Protein AF-A0A4Q1EZB5-F1 (afdb_monomer_lite)

Foldseek 3Di:
DAVVLLVLLVVLLVVLVVLVVVLVVVVVVCVVVPDDPDVVVVVVSVVSVVVSVVSNVSSVVSVVVRD

Radius of gyration: 15.6 Å; chains: 1; bounding box: 35×17×42 Å

pLDDT: mean 80.28, std 11.6, range [49.88, 91.81]

Sequence (67 aa):
MDYKNLIFGVLFAIGAFGYYKMHKWWLEGRDSDTLNFKPDTSFRTFKNWVMIIGLAITSIIFFLKAL

Secondary structure (DSSP, 8-state):
--HHHHHHHHHHHHHHHHHHHHHHHHHHHHHTSTT---HHHHHHHHHHHHHHHHHHHHHHHHHHHH-

Structure (mmCIF, N/CA/C/O backbone):
data_AF-A0A4Q1EZB5-F1
#
_entry.id   AF-A0A4Q1EZB5-F1
#
loop_
_atom_site.group_PDB
_atom_site.id
_atom_site.type_symbol
_atom_site.label_atom_id
_atom_site.label_alt_id
_atom_site.label_comp_id
_atom_site.label_asym_id
_atom_site.label_entity_id
_atom_site.label_seq_id
_atom_site.pdbx_PDB_ins_code
_atom_site.Cartn_x
_atom_site.Cartn_y
_atom_site.Cartn_z
_atom_site.occupancy
_atom_site.B_iso_or_equiv
_atom_site.auth_seq_id
_atom_site.auth_comp_id
_atom_site.auth_asym_id
_atom_site.auth_atom_id
_atom_site.pdbx_PDB_model_num
ATOM 1 N N . MET A 1 1 ? -17.341 -2.870 18.327 1.00 66.38 1 MET A N 1
ATOM 2 C CA . MET A 1 1 ? -16.951 -3.222 16.953 1.00 66.38 1 MET A CA 1
ATOM 3 C C . MET A 1 1 ? -17.844 -2.548 15.931 1.00 66.38 1 MET A C 1
ATOM 5 O O . MET A 1 1 ? -19.023 -2.877 15.822 1.00 66.38 1 MET A O 1
ATOM 9 N N . ASP A 1 2 ? -17.278 -1.600 15.191 1.00 83.19 2 ASP A N 1
ATOM 10 C CA . ASP A 1 2 ? -17.931 -0.997 14.030 1.00 83.19 2 ASP A CA 1
ATOM 11 C C . ASP A 1 2 ? -17.683 -1.876 12.796 1.00 83.19 2 ASP A C 1
ATOM 13 O O . ASP A 1 2 ? -16.639 -1.816 12.139 1.00 83.19 2 ASP A O 1
ATOM 17 N N . TYR A 1 3 ? -18.671 -2.715 12.485 1.00 84.25 3 TYR A N 1
ATOM 18 C CA . TYR A 1 3 ? -18.614 -3.649 11.363 1.00 84.25 3 TYR A CA 1
ATOM 19 C C . TYR A 1 3 ? -18.480 -2.960 9.999 1.00 84.25 3 TYR A C 1
ATOM 21 O O . TYR A 1 3 ? -17.922 -3.560 9.081 1.00 84.25 3 TYR A O 1
ATOM 29 N N . LYS A 1 4 ? -18.937 -1.707 9.843 1.00 87.00 4 LYS A N 1
ATOM 30 C CA . LYS A 1 4 ? -18.762 -0.974 8.580 1.00 87.00 4 LYS A CA 1
ATOM 31 C C . LYS A 1 4 ? -17.286 -0.671 8.361 1.00 87.00 4 LYS A C 1
ATOM 33 O O . LYS A 1 4 ? -16.756 -0.964 7.291 1.00 87.00 4 LYS A O 1
ATOM 38 N N . ASN A 1 5 ? -16.613 -0.153 9.388 1.00 84.69 5 ASN A N 1
ATOM 39 C CA . ASN A 1 5 ? -15.178 0.126 9.326 1.00 84.69 5 ASN A CA 1
ATOM 40 C C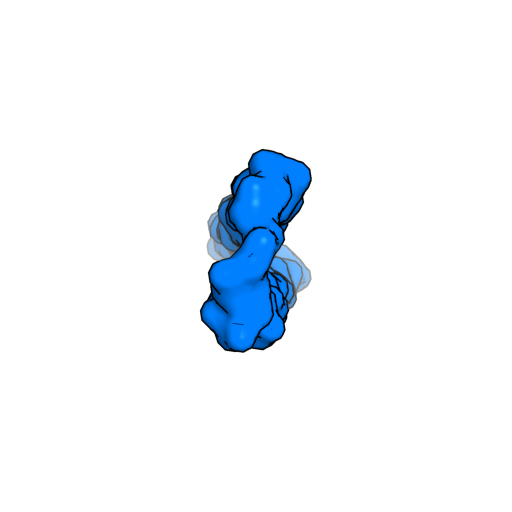 . ASN A 1 5 ? -14.358 -1.158 9.146 1.00 84.69 5 ASN A C 1
ATOM 42 O O . ASN A 1 5 ? -13.382 -1.150 8.399 1.00 84.69 5 ASN A O 1
ATOM 46 N N . LEU A 1 6 ? -14.788 -2.274 9.747 1.00 83.06 6 LEU A N 1
ATOM 47 C CA . LEU A 1 6 ? -14.133 -3.572 9.574 1.00 83.06 6 LEU A CA 1
ATOM 48 C C . LEU A 1 6 ? -14.178 -4.042 8.111 1.00 83.06 6 LEU A C 1
ATOM 50 O O . LEU A 1 6 ? -13.149 -4.411 7.546 1.00 83.06 6 LEU A O 1
ATOM 54 N N . ILE A 1 7 ? -15.356 -3.977 7.479 1.00 89.50 7 ILE A N 1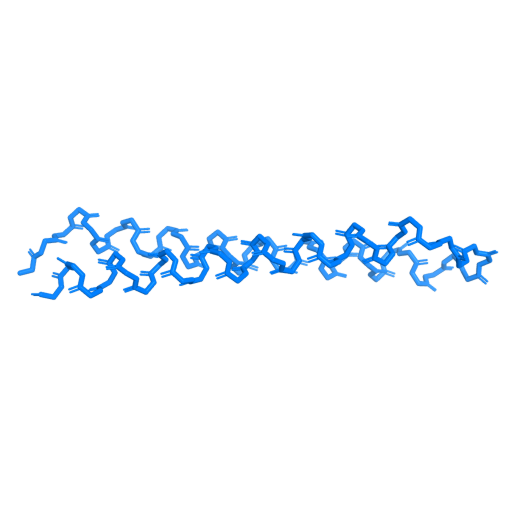
ATOM 55 C CA . ILE A 1 7 ? -15.540 -4.348 6.069 1.00 89.50 7 ILE A CA 1
ATOM 56 C C . ILE A 1 7 ? -14.703 -3.442 5.160 1.00 89.50 7 ILE A C 1
ATOM 58 O O . ILE A 1 7 ? -14.029 -3.943 4.261 1.00 89.50 7 ILE A O 1
ATOM 62 N N . PHE A 1 8 ? -14.688 -2.127 5.408 1.00 85.75 8 PHE A N 1
ATOM 63 C CA . PHE A 1 8 ? -13.842 -1.208 4.645 1.00 85.75 8 PHE A CA 1
ATOM 64 C C . PHE A 1 8 ? -12.355 -1.529 4.802 1.00 85.75 8 PHE A C 1
ATOM 66 O O . PHE A 1 8 ? -11.650 -1.582 3.798 1.00 85.75 8 PHE A O 1
ATOM 73 N N . GLY A 1 9 ? -11.884 -1.809 6.020 1.00 86.00 9 GLY A N 1
ATOM 74 C CA . GLY A 1 9 ? -10.504 -2.233 6.260 1.00 86.00 9 GLY A CA 1
ATOM 75 C C . GLY A 1 9 ? -10.135 -3.471 5.440 1.00 86.00 9 GLY A C 1
ATOM 76 O O . GLY A 1 9 ? -9.157 -3.453 4.697 1.00 86.00 9 GLY A O 1
ATOM 77 N N . VAL A 1 10 ? -10.969 -4.513 5.479 1.00 89.19 10 VAL A N 1
ATOM 78 C CA . VAL A 1 10 ? -10.753 -5.740 4.692 1.00 89.19 10 VAL A CA 1
ATOM 79 C C . VAL A 1 10 ? -10.750 -5.457 3.184 1.00 89.19 10 VAL A C 1
ATOM 81 O O . VAL A 1 10 ? -9.875 -5.952 2.474 1.00 89.19 10 VAL A O 1
ATOM 84 N N . LEU A 1 11 ? -11.669 -4.628 2.681 1.00 89.62 11 LEU A N 1
ATOM 85 C CA . LEU A 1 11 ? -11.710 -4.240 1.266 1.00 89.62 11 LEU A CA 1
ATOM 86 C C . LEU A 1 11 ? -10.448 -3.481 0.836 1.00 89.62 11 LEU A C 1
ATOM 88 O O . LEU A 1 11 ? -9.899 -3.766 -0.229 1.00 89.62 11 LEU A O 1
ATOM 92 N N . PHE A 1 12 ? -9.954 -2.556 1.662 1.00 87.56 12 PHE A N 1
ATOM 93 C CA . PHE A 1 12 ? -8.709 -1.835 1.391 1.00 87.56 12 PHE A CA 1
ATOM 94 C C . PHE A 1 12 ? -7.488 -2.761 1.418 1.00 87.56 12 PHE A C 1
ATOM 96 O O . PHE A 1 12 ? -6.620 -2.628 0.555 1.00 87.56 12 PHE A O 1
ATOM 103 N N . ALA A 1 13 ? -7.438 -3.737 2.331 1.00 88.38 13 ALA A N 1
ATOM 104 C CA . ALA A 1 13 ? -6.383 -4.750 2.361 1.00 88.38 13 ALA A CA 1
ATOM 105 C C . ALA A 1 13 ? -6.380 -5.617 1.091 1.00 88.38 13 ALA A C 1
ATOM 107 O O . ALA A 1 13 ? -5.335 -5.801 0.463 1.00 88.38 13 ALA A O 1
ATOM 108 N N . ILE A 1 14 ? -7.554 -6.108 0.677 1.00 91.62 14 ILE A N 1
ATOM 109 C CA . ILE A 1 14 ? -7.711 -6.891 -0.558 1.00 91.62 14 ILE A CA 1
ATOM 110 C C . ILE A 1 14 ? -7.317 -6.045 -1.774 1.00 91.62 14 ILE A C 1
ATOM 112 O O . ILE A 1 14 ? -6.591 -6.525 -2.645 1.00 91.62 14 ILE A O 1
ATOM 116 N N . GLY A 1 15 ? -7.738 -4.779 -1.817 1.00 89.81 15 GLY A N 1
ATOM 117 C CA . GLY A 1 15 ? -7.374 -3.838 -2.874 1.00 89.81 15 GLY A CA 1
ATOM 118 C C . GLY A 1 15 ? -5.866 -3.598 -2.956 1.00 89.81 15 GLY A C 1
ATOM 119 O O . GLY A 1 15 ? -5.296 -3.680 -4.043 1.00 89.81 15 GLY A O 1
ATOM 120 N N . ALA A 1 16 ? -5.199 -3.380 -1.819 1.00 89.75 16 ALA A N 1
ATOM 121 C CA . ALA A 1 16 ? -3.747 -3.217 -1.755 1.00 89.75 16 ALA A CA 1
ATOM 122 C C . ALA A 1 16 ? -3.014 -4.462 -2.276 1.00 89.75 16 ALA A C 1
ATOM 124 O O . ALA A 1 16 ? -2.100 -4.351 -3.094 1.00 89.75 16 ALA A O 1
ATOM 125 N N . PHE A 1 17 ? -3.449 -5.653 -1.855 1.00 89.19 17 PHE A N 1
ATOM 126 C CA . PHE A 1 17 ? -2.858 -6.916 -2.293 1.00 89.19 17 PHE A CA 1
ATOM 127 C C . PHE A 1 17 ? -3.086 -7.182 -3.788 1.00 89.19 17 PHE A C 1
ATOM 129 O O . PHE A 1 17 ? -2.158 -7.560 -4.506 1.00 89.19 17 PHE A O 1
ATOM 136 N N . GLY A 1 18 ? -4.303 -6.941 -4.282 1.00 90.12 18 GLY A N 1
ATOM 137 C CA . GLY A 1 18 ? -4.641 -7.068 -5.698 1.00 90.12 18 GLY A CA 1
ATOM 138 C C . GLY A 1 18 ? -3.825 -6.112 -6.568 1.00 90.12 18 GLY A C 1
ATOM 139 O O . GLY A 1 18 ? -3.243 -6.531 -7.569 1.00 90.12 18 GLY A O 1
ATOM 140 N N . TYR A 1 19 ? -3.706 -4.851 -6.147 1.00 88.25 19 TYR A N 1
ATOM 141 C CA . TYR A 1 19 ? -2.917 -3.847 -6.858 1.00 88.25 19 TYR A CA 1
ATOM 142 C C . TYR A 1 19 ? -1.420 -4.176 -6.840 1.00 88.25 19 TYR A C 1
ATOM 144 O O . TYR A 1 19 ? -0.758 -4.051 -7.868 1.00 88.25 19 TYR A O 1
ATOM 152 N N . TYR A 1 20 ? -0.892 -4.678 -5.718 1.00 87.00 20 TYR A N 1
ATOM 153 C CA . TYR A 1 20 ? 0.482 -5.180 -5.633 1.00 87.00 20 TYR A CA 1
ATOM 154 C C . TYR A 1 20 ? 0.735 -6.322 -6.620 1.00 87.00 20 TYR A C 1
ATOM 156 O O . TYR A 1 20 ? 1.701 -6.275 -7.384 1.00 87.00 20 TYR A O 1
ATOM 164 N N . LYS A 1 21 ? -0.153 -7.322 -6.660 1.00 87.00 21 LYS A N 1
ATOM 165 C CA . LYS A 1 21 ? -0.012 -8.468 -7.566 1.00 87.00 21 LYS A CA 1
ATOM 166 C C . LYS A 1 21 ? -0.081 -8.041 -9.034 1.00 87.00 21 LYS A C 1
ATOM 168 O O . LYS A 1 21 ? 0.735 -8.487 -9.835 1.00 87.00 21 LYS A O 1
ATOM 173 N N . MET A 1 22 ? -1.010 -7.147 -9.375 1.00 87.00 22 MET A N 1
ATOM 174 C CA . MET A 1 22 ? -1.145 -6.607 -10.730 1.00 87.00 22 MET A CA 1
ATOM 175 C C . MET A 1 22 ? 0.072 -5.765 -11.129 1.00 87.00 22 MET A C 1
ATOM 177 O O . MET A 1 22 ? 0.569 -5.896 -12.243 1.00 87.00 22 MET A O 1
ATOM 181 N N . HIS A 1 23 ? 0.595 -4.947 -10.212 1.00 85.44 23 HIS A N 1
ATOM 182 C CA . HIS A 1 23 ? 1.808 -4.169 -10.444 1.00 85.44 23 HIS A CA 1
ATOM 183 C C . HIS A 1 23 ? 3.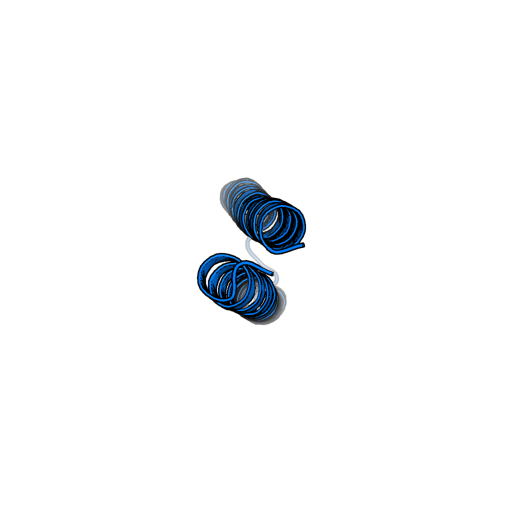030 -5.067 -10.669 1.00 85.44 23 HIS A C 1
ATOM 185 O O . HIS A 1 23 ? 3.796 -4.820 -11.599 1.00 85.44 23 HIS A O 1
ATOM 191 N N . LYS A 1 24 ? 3.182 -6.129 -9.866 1.00 82.88 24 LYS A N 1
ATOM 192 C CA . LYS A 1 24 ? 4.256 -7.114 -10.022 1.00 82.88 24 LYS A CA 1
ATOM 193 C C . LYS A 1 24 ? 4.164 -7.840 -11.365 1.00 82.88 24 LYS A C 1
A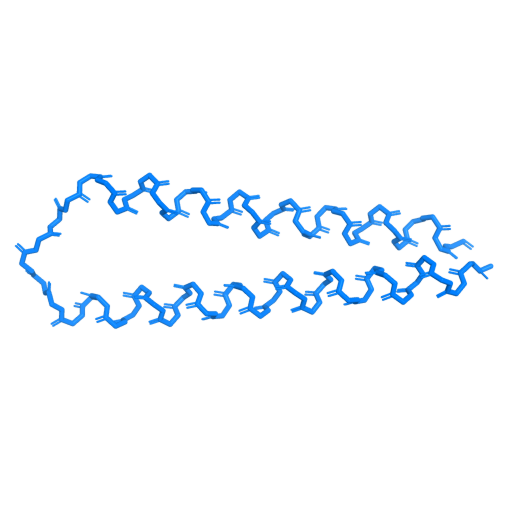TOM 195 O O . LYS A 1 24 ? 5.151 -7.887 -12.087 1.00 82.88 24 LYS A O 1
ATOM 200 N N . TRP A 1 25 ? 2.977 -8.321 -11.736 1.00 83.88 25 TRP A N 1
ATOM 201 C CA . TRP A 1 25 ? 2.771 -8.992 -13.023 1.00 83.88 25 TRP A CA 1
ATOM 202 C C . TRP A 1 25 ? 3.060 -8.063 -14.210 1.00 83.88 25 TRP A C 1
ATOM 204 O O . TRP A 1 25 ? 3.686 -8.452 -15.192 1.00 83.88 25 TRP A O 1
ATOM 214 N N . TRP A 1 26 ? 2.658 -6.797 -14.094 1.00 81.44 26 TRP A N 1
ATOM 215 C CA . TRP A 1 26 ? 2.944 -5.788 -15.104 1.00 81.44 26 TRP A CA 1
ATOM 216 C C . TRP A 1 26 ? 4.446 -5.492 -15.254 1.00 81.44 26 TRP A C 1
ATOM 218 O O . TRP A 1 26 ? 4.898 -5.216 -16.363 1.00 81.44 26 TRP A O 1
ATOM 228 N N . LEU A 1 27 ? 5.220 -5.558 -14.164 1.00 77.31 27 LEU A N 1
ATOM 229 C CA . LEU A 1 27 ? 6.681 -5.442 -14.206 1.00 77.31 27 LEU A CA 1
ATOM 230 C C . LEU A 1 27 ? 7.338 -6.685 -14.822 1.00 77.31 27 LEU A C 1
ATOM 232 O O . LEU A 1 27 ? 8.207 -6.540 -15.674 1.00 77.31 27 LEU A O 1
ATOM 236 N N . GLU A 1 28 ? 6.886 -7.888 -14.460 1.00 77.50 28 GLU A N 1
ATOM 237 C CA . GLU A 1 28 ? 7.401 -9.153 -15.014 1.00 77.50 28 GLU A CA 1
ATOM 238 C C . GLU A 1 28 ? 7.201 -9.243 -16.535 1.00 77.50 28 GLU A C 1
ATOM 240 O O . GLU A 1 28 ? 8.110 -9.649 -17.251 1.00 77.50 28 GLU A O 1
ATOM 245 N N . GLY A 1 29 ? 6.053 -8.786 -17.051 1.00 71.75 29 GLY A N 1
ATOM 246 C CA . GLY A 1 29 ? 5.802 -8.723 -18.497 1.00 71.75 29 GLY A CA 1
ATOM 247 C C . GLY A 1 29 ? 6.650 -7.689 -19.250 1.00 71.75 29 GLY A C 1
ATOM 248 O O . GLY A 1 29 ? 6.649 -7.683 -20.476 1.00 71.75 29 GLY A O 1
ATOM 249 N N . ARG A 1 30 ? 7.358 -6.799 -18.542 1.00 67.88 30 ARG A N 1
ATOM 250 C CA . ARG A 1 30 ? 8.289 -5.833 -19.140 1.00 67.88 30 ARG A CA 1
ATOM 251 C C . ARG A 1 30 ? 9.743 -6.285 -19.090 1.00 67.88 30 ARG A C 1
ATOM 253 O O . ARG A 1 30 ? 10.497 -5.922 -19.986 1.00 67.88 30 ARG A O 1
ATOM 260 N N . ASP A 1 31 ? 10.132 -7.050 -18.073 1.00 62.38 31 ASP A N 1
ATOM 261 C CA . ASP A 1 31 ? 11.497 -7.581 -17.960 1.00 62.38 31 ASP A CA 1
ATOM 262 C C . ASP A 1 31 ? 11.833 -8.589 -19.070 1.00 62.38 31 ASP A C 1
ATOM 264 O O . ASP A 1 31 ? 13.004 -8.813 -19.354 1.00 62.38 31 ASP A O 1
ATOM 268 N N . SER A 1 32 ? 10.835 -9.142 -19.768 1.00 58.78 32 SER A N 1
ATOM 269 C CA . SER A 1 32 ? 11.041 -9.933 -20.989 1.00 58.78 32 SER A CA 1
ATOM 270 C C . SER A 1 32 ? 11.427 -9.108 -22.233 1.00 58.78 32 SER A C 1
ATOM 272 O O . SER A 1 32 ? 11.888 -9.694 -23.207 1.00 58.78 32 SER A O 1
ATOM 274 N N . ASP A 1 33 ? 11.286 -7.774 -22.206 1.00 58.88 33 ASP A N 1
ATOM 275 C CA . ASP A 1 33 ? 11.617 -6.838 -23.301 1.00 58.88 33 ASP A CA 1
ATOM 276 C C . ASP A 1 33 ? 12.822 -5.946 -22.917 1.00 58.88 33 ASP A C 1
ATOM 278 O O . ASP A 1 33 ? 12.738 -4.716 -22.814 1.00 58.88 33 ASP A O 1
ATOM 282 N N . THR A 1 34 ? 13.973 -6.583 -22.678 1.00 52.97 34 THR A N 1
ATOM 283 C CA . THR A 1 34 ? 15.233 -6.035 -22.125 1.00 52.97 34 THR A CA 1
ATOM 284 C C . THR A 1 34 ? 15.966 -4.980 -22.980 1.00 52.97 34 THR A C 1
ATOM 286 O O . THR A 1 34 ? 17.189 -5.027 -23.100 1.00 52.97 34 THR A O 1
ATOM 289 N N . LEU A 1 35 ? 15.284 -4.005 -23.589 1.00 54.66 35 LEU A N 1
ATOM 290 C CA . LEU A 1 35 ? 15.936 -3.004 -24.454 1.00 54.66 35 LEU A CA 1
ATOM 291 C C . LEU A 1 35 ? 15.643 -1.533 -24.135 1.00 54.66 35 LEU A C 1
ATOM 293 O O . LEU A 1 35 ? 16.254 -0.668 -24.750 1.00 54.66 35 LEU A O 1
ATOM 297 N N . ASN A 1 36 ? 14.779 -1.195 -23.170 1.00 49.88 36 ASN A N 1
ATOM 298 C CA . ASN A 1 36 ? 14.432 0.213 -22.919 1.00 49.88 36 ASN A CA 1
ATOM 299 C C . ASN A 1 36 ? 14.297 0.567 -21.430 1.00 49.88 36 ASN A C 1
ATOM 301 O O . ASN A 1 36 ? 13.194 0.727 -20.901 1.00 49.88 36 ASN A O 1
ATOM 305 N N . PHE A 1 37 ? 15.433 0.782 -20.763 1.00 54.75 37 PHE A N 1
ATOM 306 C CA . PHE A 1 37 ? 15.491 1.374 -19.424 1.00 54.75 37 PHE A CA 1
ATOM 307 C C . PHE A 1 37 ? 15.147 2.877 -19.501 1.00 54.75 37 PHE A C 1
ATOM 309 O O . PHE A 1 37 ? 16.017 3.742 -19.556 1.00 54.75 37 PHE A O 1
ATOM 316 N N . LYS A 1 38 ? 13.849 3.205 -19.578 1.00 59.47 38 LYS A N 1
ATOM 317 C CA . LYS A 1 38 ? 13.364 4.596 -19.551 1.00 59.47 38 LYS A CA 1
ATOM 318 C C . LYS A 1 38 ? 13.103 5.042 -18.101 1.00 59.47 38 LYS A C 1
ATOM 320 O O . LYS A 1 38 ? 12.303 4.381 -17.430 1.00 59.47 38 LYS A O 1
ATOM 325 N N . PRO A 1 39 ? 13.674 6.173 -17.633 1.00 58.06 39 PRO A N 1
ATOM 326 C CA . P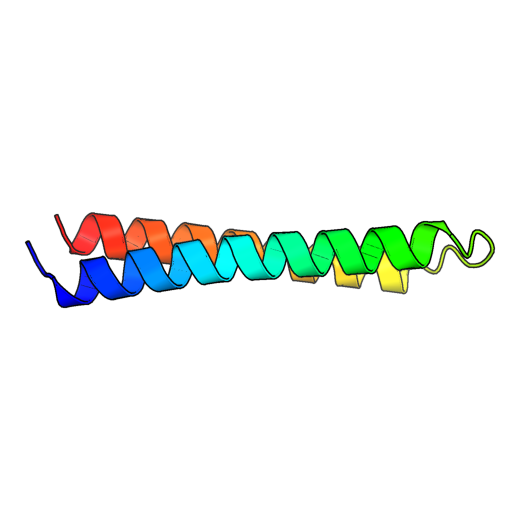RO A 1 39 ? 13.505 6.694 -16.265 1.00 58.06 39 PRO A CA 1
ATOM 327 C C . PRO A 1 39 ? 12.043 6.988 -15.878 1.00 58.06 39 PRO A C 1
ATOM 329 O O . PRO A 1 39 ? 11.693 6.931 -14.700 1.00 58.06 39 PRO A O 1
ATOM 332 N N . ASP A 1 40 ? 11.168 7.191 -16.866 1.00 61.00 40 ASP A N 1
ATOM 333 C CA . ASP A 1 40 ? 9.705 7.275 -16.713 1.00 61.00 40 ASP A CA 1
ATOM 334 C C . ASP A 1 40 ? 9.125 6.057 -15.957 1.00 61.00 40 ASP A C 1
ATOM 336 O O . ASP A 1 40 ? 8.282 6.176 -15.065 1.00 61.00 40 ASP A O 1
ATOM 340 N N . THR A 1 41 ? 9.671 4.866 -16.221 1.00 64.38 41 THR A N 1
ATOM 341 C CA . THR A 1 41 ? 9.201 3.615 -15.613 1.00 64.38 41 THR A CA 1
ATOM 342 C C . THR A 1 41 ? 9.470 3.572 -14.111 1.00 64.38 41 THR A C 1
ATOM 344 O O . THR A 1 41 ? 8.612 3.116 -13.359 1.00 64.38 41 THR A O 1
ATOM 347 N N . SER A 1 42 ? 10.615 4.088 -13.656 1.00 66.81 42 SER A N 1
ATOM 348 C CA . SER A 1 42 ? 10.965 4.094 -12.231 1.00 66.81 42 SER A CA 1
ATOM 349 C C . SER A 1 42 ? 10.046 5.027 -11.437 1.00 66.81 42 SER A C 1
ATOM 351 O O . SER A 1 42 ? 9.514 4.644 -10.395 1.00 66.81 42 SER A O 1
ATOM 353 N N . PHE A 1 43 ? 9.748 6.212 -11.983 1.00 73.00 43 PHE A N 1
ATOM 354 C CA . PHE A 1 43 ? 8.819 7.156 -11.358 1.00 73.00 43 PHE A CA 1
ATOM 355 C C . PHE A 1 43 ? 7.393 6.591 -11.273 1.00 73.00 43 PHE A C 1
ATOM 357 O O . PHE A 1 43 ? 6.709 6.728 -10.256 1.00 73.00 43 PHE A O 1
ATOM 364 N N . ARG A 1 44 ? 6.948 5.885 -12.320 1.00 74.31 44 ARG A N 1
ATOM 365 C CA . ARG A 1 44 ? 5.632 5.235 -12.350 1.00 74.31 44 ARG A CA 1
ATOM 366 C C . ARG A 1 44 ? 5.535 4.054 -11.382 1.00 74.31 44 ARG A C 1
ATOM 368 O O . ARG A 1 44 ? 4.512 3.891 -10.721 1.00 74.31 44 ARG A O 1
ATOM 375 N N . THR A 1 45 ? 6.602 3.269 -11.257 1.00 78.88 45 THR A N 1
ATOM 376 C CA . THR A 1 45 ? 6.731 2.193 -10.264 1.00 78.88 45 THR A CA 1
ATOM 377 C C . THR A 1 45 ? 6.718 2.744 -8.841 1.00 78.88 45 THR A C 1
ATOM 379 O O . THR A 1 45 ? 5.961 2.249 -8.009 1.00 78.88 45 THR A O 1
ATOM 382 N N . PHE A 1 46 ? 7.459 3.823 -8.571 1.00 82.44 46 PHE A N 1
ATOM 383 C CA . PHE A 1 46 ? 7.434 4.501 -7.275 1.00 82.44 46 PHE A CA 1
ATOM 384 C C . PHE A 1 46 ? 6.023 4.987 -6.920 1.00 82.44 46 PHE A C 1
ATOM 386 O O . PHE A 1 46 ? 5.524 4.704 -5.833 1.00 82.44 46 PHE A O 1
ATOM 393 N N . LYS A 1 47 ? 5.326 5.634 -7.864 1.00 83.56 47 LYS A N 1
ATOM 394 C CA . LYS A 1 47 ? 3.940 6.085 -7.667 1.00 83.56 47 LYS A CA 1
ATOM 395 C C . LYS A 1 47 ? 2.983 4.927 -7.354 1.00 83.56 47 LYS A C 1
ATOM 397 O O . LYS A 1 47 ? 2.127 5.069 -6.484 1.00 83.56 47 LYS A O 1
ATOM 402 N N . ASN A 1 48 ? 3.141 3.780 -8.017 1.00 85.94 48 ASN A N 1
ATOM 403 C CA . ASN A 1 48 ? 2.342 2.585 -7.730 1.00 85.94 48 ASN A CA 1
ATOM 404 C C . ASN A 1 48 ? 2.618 2.026 -6.328 1.00 85.94 48 ASN A C 1
ATOM 406 O O . ASN A 1 48 ? 1.674 1.687 -5.618 1.00 85.94 48 ASN A O 1
ATOM 410 N N . TRP A 1 49 ? 3.879 1.988 -5.894 1.00 84.94 49 TRP A N 1
ATOM 411 C CA . TRP A 1 49 ? 4.240 1.595 -4.529 1.00 84.94 49 TRP A CA 1
ATOM 412 C C . TRP A 1 49 ? 3.660 2.536 -3.472 1.00 84.94 49 TRP A C 1
ATOM 414 O O . TRP A 1 49 ? 3.092 2.066 -2.489 1.00 84.94 49 TRP A O 1
ATOM 424 N N . VAL A 1 50 ? 3.722 3.853 -3.699 1.00 89.69 50 VAL A N 1
ATOM 425 C CA . VAL A 1 50 ? 3.086 4.851 -2.822 1.00 89.69 50 VAL A CA 1
ATOM 426 C C . VAL A 1 50 ? 1.578 4.602 -2.713 1.00 89.69 50 VAL A C 1
ATOM 428 O O . VAL A 1 50 ? 1.025 4.680 -1.619 1.00 89.69 50 VAL A O 1
ATOM 431 N N . MET A 1 51 ? 0.914 4.239 -3.815 1.00 87.44 51 MET A N 1
ATOM 432 C CA . MET A 1 51 ? -0.515 3.912 -3.814 1.00 87.44 51 MET A CA 1
ATOM 433 C C . MET A 1 51 ? -0.828 2.647 -2.998 1.00 87.44 51 MET A C 1
ATOM 435 O O . MET A 1 51 ? -1.769 2.651 -2.208 1.00 87.44 51 MET A O 1
ATOM 439 N N . ILE A 1 52 ? -0.019 1.590 -3.137 1.00 88.31 52 ILE A N 1
ATOM 440 C CA . ILE A 1 52 ? -0.164 0.341 -2.366 1.00 88.31 52 ILE A CA 1
ATOM 441 C C . ILE A 1 52 ? 0.017 0.609 -0.870 1.00 88.31 52 ILE A C 1
ATOM 443 O O . ILE A 1 52 ? -0.802 0.173 -0.062 1.00 88.31 52 ILE A O 1
ATOM 447 N N . ILE A 1 53 ? 1.060 1.359 -0.503 1.00 89.00 53 ILE A N 1
ATOM 448 C CA . ILE A 1 53 ? 1.334 1.732 0.889 1.00 89.00 53 ILE A CA 1
ATOM 449 C C . ILE A 1 53 ? 0.189 2.589 1.443 1.00 89.00 53 ILE A C 1
ATOM 451 O O . ILE A 1 53 ? -0.275 2.338 2.552 1.00 89.00 53 ILE A O 1
ATOM 455 N N . GLY A 1 54 ? -0.317 3.548 0.662 1.00 90.75 54 GLY A N 1
ATOM 456 C CA . GLY A 1 54 ? -1.473 4.362 1.034 1.00 90.75 54 GLY A CA 1
ATOM 457 C C . GLY A 1 54 ? -2.704 3.511 1.351 1.00 90.75 54 GLY A C 1
ATOM 458 O O . GLY A 1 54 ? -3.280 3.652 2.427 1.00 90.75 54 GLY A O 1
ATOM 459 N N . LEU A 1 55 ? -3.053 2.567 0.471 1.00 87.62 55 LEU A N 1
ATOM 460 C CA . LEU A 1 55 ? -4.168 1.635 0.683 1.00 87.62 55 LEU A CA 1
ATOM 461 C C . LEU A 1 55 ? -3.965 0.760 1.930 1.00 87.62 55 LEU A C 1
ATOM 463 O O . LEU A 1 55 ? -4.909 0.557 2.695 1.00 87.62 55 LEU A O 1
ATOM 467 N N . ALA A 1 56 ? -2.742 0.283 2.175 1.00 87.94 56 ALA A N 1
ATOM 468 C CA . ALA A 1 56 ? -2.415 -0.508 3.360 1.00 87.94 56 ALA A CA 1
ATOM 469 C C . ALA A 1 56 ? -2.555 0.306 4.660 1.00 87.94 56 ALA A C 1
ATOM 471 O O . ALA A 1 56 ? -3.142 -0.171 5.629 1.00 87.94 56 ALA A O 1
ATOM 472 N N . ILE A 1 57 ? -2.086 1.557 4.679 1.00 91.81 57 ILE A N 1
ATOM 473 C CA . ILE A 1 57 ? -2.246 2.456 5.832 1.00 91.81 57 ILE A CA 1
ATOM 474 C C . ILE A 1 57 ? -3.728 2.755 6.070 1.00 91.81 57 ILE A C 1
ATOM 476 O O . ILE A 1 57 ? -4.200 2.667 7.203 1.00 91.81 57 ILE A 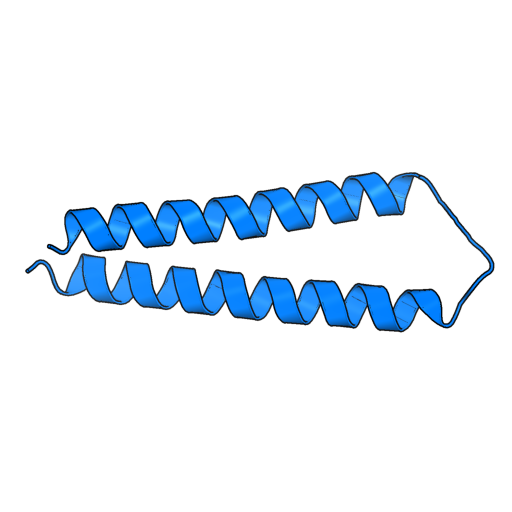O 1
ATOM 480 N N . THR A 1 58 ? -4.488 3.061 5.013 1.00 90.06 58 THR A N 1
ATOM 481 C CA . THR A 1 58 ? -5.937 3.278 5.111 1.00 90.06 58 THR A CA 1
ATOM 482 C C . THR A 1 58 ? -6.641 2.049 5.684 1.00 90.06 58 THR A C 1
ATOM 484 O O . THR A 1 58 ? -7.443 2.192 6.606 1.00 90.06 58 THR A O 1
ATOM 487 N N . SER A 1 59 ? -6.284 0.846 5.226 1.00 88.31 59 SER A N 1
ATOM 488 C CA . SER A 1 59 ? -6.780 -0.413 5.790 1.00 88.31 59 SER A CA 1
ATOM 489 C C . SER A 1 59 ? -6.539 -0.497 7.299 1.00 88.31 59 SER A C 1
ATOM 491 O O . SER A 1 59 ? -7.466 -0.803 8.044 1.00 88.31 59 SER A O 1
ATOM 493 N N . ILE A 1 60 ? -5.321 -0.198 7.763 1.00 90.00 60 ILE A N 1
ATOM 494 C CA . ILE A 1 60 ? -4.966 -0.241 9.190 1.00 90.00 60 ILE A CA 1
ATOM 495 C C . ILE A 1 60 ? -5.789 0.774 9.994 1.00 90.00 60 ILE A C 1
ATOM 497 O O . ILE A 1 60 ? -6.321 0.429 11.045 1.00 90.00 60 ILE A O 1
ATOM 501 N N . ILE A 1 61 ? -5.951 2.004 9.496 1.00 91.69 61 ILE A N 1
ATOM 502 C CA . ILE A 1 61 ? -6.747 3.045 10.168 1.00 91.69 61 ILE A CA 1
ATOM 503 C C . ILE A 1 61 ? -8.206 2.604 10.325 1.00 91.69 61 ILE A C 1
ATOM 505 O O . ILE A 1 61 ? -8.785 2.764 11.400 1.00 91.69 61 ILE A O 1
ATOM 509 N N . PHE A 1 62 ? -8.808 2.047 9.270 1.00 87.25 62 PHE A N 1
ATOM 510 C CA . PHE A 1 62 ? -10.173 1.527 9.338 1.00 87.25 62 PHE A CA 1
ATOM 511 C C . PHE A 1 62 ? -10.285 0.340 10.297 1.00 87.25 62 PHE A C 1
ATOM 513 O O . PHE A 1 62 ? -11.260 0.261 11.037 1.00 87.25 62 PHE A O 1
ATOM 520 N N . PHE A 1 63 ? -9.269 -0.523 10.354 1.00 85.12 63 PHE A N 1
ATOM 521 C CA . PHE A 1 63 ? -9.224 -1.634 11.302 1.00 85.12 63 PHE A CA 1
ATOM 522 C C . PHE A 1 63 ? -9.150 -1.150 12.760 1.00 85.12 63 PHE A C 1
ATOM 524 O O . PHE A 1 63 ? -9.884 -1.645 13.608 1.00 85.12 63 PHE A O 1
ATOM 531 N N . LEU A 1 64 ? -8.330 -0.131 13.044 1.00 88.06 64 LEU A N 1
ATOM 532 C CA . LEU A 1 64 ? -8.232 0.489 14.372 1.00 88.06 64 LEU A CA 1
ATOM 533 C C . LEU A 1 64 ? -9.526 1.203 14.782 1.00 88.06 64 LEU A C 1
ATOM 535 O O . LEU A 1 64 ? -9.909 1.138 15.941 1.00 88.06 64 LEU A O 1
ATOM 539 N N . LYS A 1 65 ? -10.218 1.859 13.840 1.00 84.56 65 LYS A N 1
ATOM 540 C CA . LYS A 1 65 ? -11.545 2.459 14.075 1.00 84.56 65 LYS A CA 1
ATOM 541 C C . LYS A 1 65 ? -12.660 1.427 14.252 1.00 84.56 65 LYS A C 1
ATOM 543 O O . LYS A 1 65 ? -13.740 1.777 14.721 1.00 84.56 65 LYS A O 1
ATOM 548 N N . ALA A 1 66 ? -12.449 0.203 13.780 1.00 85.62 66 ALA A N 1
ATOM 549 C CA . ALA A 1 66 ? -13.424 -0.871 13.882 1.00 85.62 66 ALA A CA 1
ATOM 550 C C . ALA A 1 66 ? -13.372 -1.598 15.229 1.00 85.62 66 ALA A C 1
ATOM 552 O O . ALA A 1 66 ? -14.394 -2.171 15.613 1.00 85.62 66 ALA A O 1
ATOM 553 N N . LEU A 1 67 ? -12.214 -1.588 15.904 1.00 78.25 67 LEU A N 1
ATOM 554 C CA . LEU A 1 67 ? -12.001 -2.172 17.231 1.00 78.25 67 LEU A CA 1
ATOM 555 C C . LEU A 1 67 ? -12.847 -1.429 18.278 1.00 78.25 67 LEU A C 1
ATOM 557 O O . LEU A 1 67 ? -13.737 -2.087 18.873 1.00 78.25 67 LEU A O 1
#